Protein AF-A0A9D6HZ45-F1 (afdb_monomer_lite)

pLDDT: mean 91.56, std 7.27, range [68.19, 98.5]

Sequence (108 aa):
MLQYFFGEFHDTEPVTPEQVHALVSEAGSSQRRLQEIPVESILDVLDQTGRLWLDPDYPLRKRALQEMPPRVGFSPEMTREALEALGQTLLKEHLQQKLCLELSDPAF

Secondary structure (DSSP, 8-state):
-EEEETTEEEE-PPPPHHHHHHHHHHHHHHHHHHHTS-HHHHHHHHHHHHHHHH-TT-HHHHHHHHHSHHHHT--HHHHHHHHHHHHHHTSHHHHHHHHHHHH--TT-

Structure (mmCIF, N/CA/C/O backbone):
data_AF-A0A9D6HZ45-F1
#
_entry.id   AF-A0A9D6HZ45-F1
#
loop_
_atom_site.group_PDB
_atom_site.id
_atom_site.type_symbol
_atom_site.label_atom_id
_atom_site.label_alt_id
_atom_site.label_comp_id
_atom_site.label_asym_id
_atom_site.label_entity_id
_atom_site.label_seq_id
_atom_site.pdbx_PDB_ins_code
_atom_site.Cartn_x
_atom_site.Cartn_y
_atom_site.Cartn_z
_atom_site.occupancy
_atom_site.B_iso_or_equiv
_atom_site.auth_seq_id
_atom_site.auth_comp_id
_atom_site.auth_asym_id
_atom_site.auth_atom_id
_atom_site.pdbx_PDB_model_num
ATOM 1 N N . MET A 1 1 ? 4.321 14.072 -23.819 1.00 68.19 1 MET A N 1
ATOM 2 C CA . MET A 1 1 ? 5.500 14.883 -23.406 1.00 68.19 1 MET A CA 1
ATOM 3 C C . MET A 1 1 ? 6.552 13.895 -22.965 1.00 68.19 1 MET A C 1
ATOM 5 O O . MET A 1 1 ? 6.215 12.989 -22.219 1.00 68.19 1 MET A O 1
ATOM 9 N N . LEU A 1 2 ? 7.796 14.037 -23.424 1.00 76.06 2 LEU A N 1
ATOM 10 C CA . LEU A 1 2 ? 8.842 13.073 -23.094 1.00 76.06 2 LEU A CA 1
ATOM 11 C C . LEU A 1 2 ? 9.281 13.249 -21.630 1.00 76.06 2 LEU A C 1
ATOM 13 O O . LEU A 1 2 ? 9.883 14.266 -21.288 1.00 76.06 2 LEU A O 1
ATOM 17 N N . GLN A 1 3 ? 8.967 12.282 -20.771 1.00 75.94 3 GLN A N 1
ATOM 18 C CA . GLN A 1 3 ? 9.449 12.232 -19.390 1.00 75.94 3 GLN A CA 1
ATOM 19 C C . GLN A 1 3 ? 10.530 11.161 -19.254 1.00 75.94 3 GLN A C 1
ATOM 21 O O . GLN A 1 3 ? 10.405 10.069 -19.802 1.00 75.94 3 GLN A O 1
ATOM 26 N N . TYR A 1 4 ? 11.600 11.486 -18.531 1.00 76.56 4 TYR A N 1
ATOM 27 C CA . TYR A 1 4 ? 12.691 10.556 -18.257 1.00 76.56 4 TYR A CA 1
ATOM 28 C C . TYR A 1 4 ? 12.438 9.839 -16.930 1.00 76.56 4 TYR A C 1
ATOM 30 O O . TYR A 1 4 ? 12.470 10.470 -15.871 1.00 76.56 4 TYR A O 1
ATOM 38 N N . PHE A 1 5 ? 12.203 8.530 -16.988 1.00 72.31 5 PHE A N 1
ATOM 39 C CA . PHE A 1 5 ? 12.034 7.670 -15.820 1.00 72.31 5 PHE A CA 1
ATOM 40 C C . PHE A 1 5 ? 12.966 6.469 -15.937 1.00 72.31 5 PHE A C 1
ATOM 42 O O . PHE A 1 5 ? 13.051 5.850 -16.988 1.00 72.31 5 PHE A O 1
ATOM 49 N N . PHE A 1 6 ? 13.677 6.147 -14.854 1.00 72.44 6 PHE A N 1
ATOM 50 C CA . PHE A 1 6 ? 14.483 4.922 -14.740 1.00 72.44 6 PHE A CA 1
ATOM 51 C C . PHE A 1 6 ? 15.459 4.637 -15.899 1.00 72.44 6 PHE A C 1
ATOM 53 O O . PHE A 1 6 ? 15.771 3.483 -16.165 1.00 72.44 6 PHE A O 1
ATOM 60 N N . GLY A 1 7 ? 15.991 5.668 -16.562 1.00 76.81 7 GLY A N 1
ATOM 61 C CA . GLY A 1 7 ? 16.928 5.475 -17.676 1.00 76.81 7 GLY A CA 1
ATOM 62 C C . GLY A 1 7 ? 16.310 5.589 -19.066 1.00 76.81 7 GLY A C 1
ATOM 63 O O . GLY A 1 7 ? 17.051 5.652 -20.045 1.00 76.81 7 GLY A O 1
ATOM 64 N N . GLU A 1 8 ? 14.983 5.660 -19.166 1.00 81.00 8 GLU A N 1
ATOM 65 C CA . GLU A 1 8 ? 14.259 5.647 -20.432 1.00 81.00 8 GLU A CA 1
ATOM 66 C C . GLU A 1 8 ? 13.348 6.867 -20.588 1.00 81.00 8 GLU A C 1
ATOM 68 O O . GLU A 1 8 ? 12.849 7.462 -19.629 1.00 81.00 8 GLU A O 1
ATOM 73 N N . PHE A 1 9 ? 13.149 7.264 -21.843 1.00 82.81 9 PHE A N 1
ATOM 74 C CA . PHE A 1 9 ? 12.209 8.309 -22.210 1.00 82.81 9 PHE A CA 1
ATOM 75 C C . PHE A 1 9 ? 10.852 7.685 -22.515 1.00 82.81 9 PHE A C 1
ATOM 77 O O . PHE A 1 9 ? 10.713 6.913 -23.461 1.00 82.81 9 PHE A O 1
ATOM 84 N N . HIS A 1 10 ? 9.842 8.071 -21.746 1.00 79.31 10 HIS A N 1
ATOM 85 C CA . HIS A 1 10 ? 8.467 7.647 -21.952 1.00 79.31 10 HIS A CA 1
ATOM 86 C C . HIS A 1 10 ? 7.648 8.814 -22.491 1.00 79.31 10 HIS A C 1
ATOM 88 O O . HIS A 1 10 ? 7.732 9.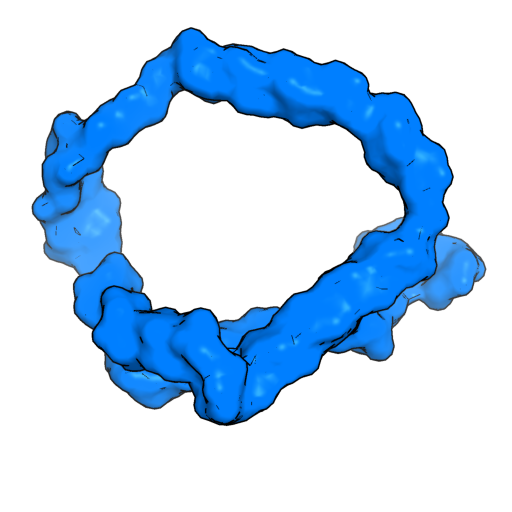934 -21.980 1.00 79.31 10 HIS A O 1
ATOM 94 N N . ASP A 1 11 ? 6.841 8.552 -23.518 1.00 83.25 11 ASP A N 1
ATOM 95 C CA . ASP A 1 11 ? 5.816 9.502 -23.930 1.00 83.25 11 ASP A CA 1
ATOM 96 C C . ASP A 1 11 ? 4.605 9.329 -23.017 1.00 83.25 11 ASP A C 1
ATOM 98 O O . ASP A 1 11 ? 3.877 8.337 -23.092 1.00 83.25 11 ASP A O 1
ATOM 102 N N . THR A 1 12 ? 4.447 10.270 -22.094 1.00 79.50 12 THR A N 1
ATOM 103 C CA . THR A 1 12 ? 3.334 10.292 -21.151 1.00 79.50 12 THR A CA 1
ATOM 104 C C . THR A 1 12 ? 2.432 11.478 -21.447 1.00 79.50 12 THR A C 1
ATOM 106 O O . THR A 1 12 ? 2.873 12.556 -21.877 1.00 79.50 12 THR A O 1
ATOM 109 N N . GLU A 1 13 ? 1.136 11.275 -21.225 1.00 84.38 13 GLU A N 1
ATOM 110 C CA . GLU A 1 13 ? 0.182 12.371 -21.235 1.00 84.38 13 GLU A CA 1
ATOM 111 C C . GLU A 1 13 ? 0.443 13.244 -19.995 1.00 84.38 13 GLU A C 1
ATOM 113 O O . GLU A 1 13 ? 0.441 12.729 -18.872 1.00 84.38 13 GLU A O 1
ATOM 118 N N . PRO A 1 14 ? 0.752 14.543 -20.166 1.00 81.56 14 PRO A N 1
ATOM 119 C CA . PRO A 1 14 ? 0.979 15.427 -19.034 1.00 81.56 14 PRO A CA 1
ATOM 120 C C . PRO A 1 14 ? -0.285 15.528 -18.182 1.00 81.56 14 PRO A C 1
ATOM 122 O O . PRO A 1 14 ? -1.366 15.795 -18.701 1.00 81.56 14 PRO A O 1
ATOM 125 N N . VAL A 1 15 ? -0.131 1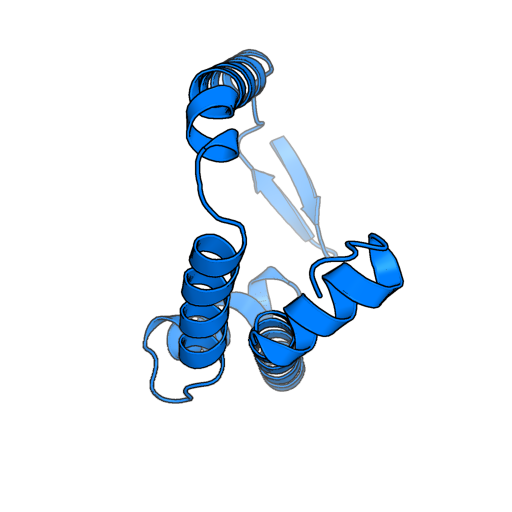5.406 -16.862 1.00 88.00 15 VAL A N 1
ATOM 126 C CA . VAL A 1 15 ? -1.196 15.788 -15.933 1.00 88.00 15 VAL A CA 1
ATOM 127 C C . VAL A 1 15 ? -1.359 17.309 -16.000 1.00 88.00 15 VAL A C 1
ATOM 129 O O . VAL A 1 15 ? -0.406 18.058 -15.780 1.00 88.00 15 VAL A O 1
ATOM 132 N N . THR 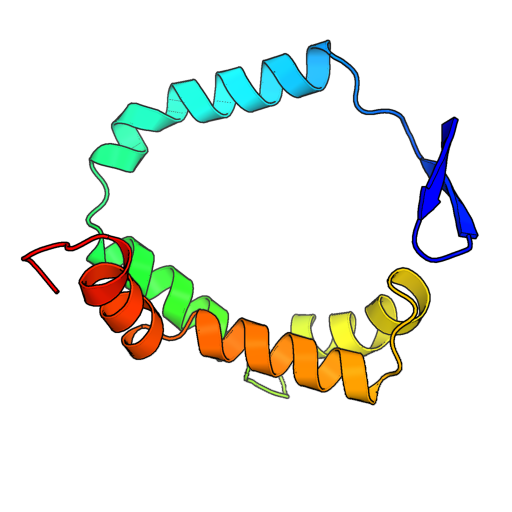A 1 16 ? -2.562 17.763 -16.330 1.00 93.00 16 THR A N 1
ATOM 133 C CA . THR A 1 16 ? -2.905 19.186 -16.457 1.00 93.00 16 THR A CA 1
ATOM 134 C C . THR A 1 16 ? -3.189 19.821 -15.090 1.00 93.00 16 THR A C 1
ATOM 136 O O . THR A 1 16 ? -3.645 19.128 -14.172 1.00 93.00 16 THR A O 1
ATOM 139 N N . PRO A 1 17 ? -2.972 21.140 -14.923 1.00 94.56 17 PRO A N 1
ATOM 140 C CA . PRO A 1 17 ? -3.361 21.852 -13.705 1.00 94.56 17 PRO A CA 1
ATOM 141 C C . PRO A 1 17 ? -4.835 21.647 -13.334 1.00 94.56 17 PRO A C 1
ATOM 143 O O . PRO A 1 17 ? -5.161 21.496 -12.158 1.00 94.56 17 PRO A O 1
ATOM 146 N N . GLU A 1 18 ? -5.719 21.585 -14.329 1.00 96.19 18 GLU A N 1
ATOM 147 C CA . GLU A 1 18 ? -7.153 21.363 -14.153 1.00 96.19 18 GLU A CA 1
ATOM 148 C C . GLU A 1 18 ? -7.443 19.966 -13.590 1.00 96.19 18 GLU A C 1
ATOM 150 O O . GLU A 1 18 ? -8.252 19.834 -12.671 1.00 96.19 18 GLU A O 1
ATOM 155 N N . GLN A 1 19 ? -6.748 18.929 -14.077 1.00 95.44 19 GLN A N 1
ATOM 156 C CA . GLN A 1 19 ? -6.851 17.571 -13.531 1.00 95.44 19 GLN A CA 1
ATOM 157 C C . GLN A 1 19 ? -6.366 17.507 -12.080 1.00 95.44 19 GLN A C 1
ATOM 159 O O . GLN A 1 19 ? -7.034 16.903 -11.241 1.00 95.44 19 GLN A O 1
ATOM 164 N N . VAL A 1 20 ? -5.242 18.158 -11.758 1.00 95.50 20 VAL A N 1
ATOM 165 C CA . VAL A 1 20 ? -4.756 18.228 -10.370 1.00 95.50 20 VAL A CA 1
ATOM 166 C C . VAL A 1 20 ? -5.770 18.948 -9.482 1.00 95.50 20 VAL A C 1
ATOM 168 O O . VAL A 1 20 ? -6.089 18.462 -8.398 1.00 95.50 20 VAL A O 1
ATOM 171 N N . HIS A 1 21 ? -6.313 20.079 -9.940 1.00 96.94 21 HIS A N 1
ATOM 172 C CA . HIS A 1 21 ? -7.303 20.839 -9.181 1.00 96.94 21 HIS A CA 1
ATOM 173 C C . HIS A 1 21 ? -8.568 20.019 -8.914 1.00 96.94 21 HIS A C 1
ATOM 175 O O . HIS A 1 21 ? -9.059 20.007 -7.785 1.00 96.94 21 HIS A O 1
ATOM 181 N N . ALA A 1 22 ? -9.060 19.293 -9.921 1.00 96.12 22 ALA A N 1
ATOM 182 C CA . ALA A 1 22 ? -10.211 18.410 -9.778 1.00 96.12 22 ALA A CA 1
ATOM 183 C C . ALA A 1 22 ? -9.959 17.310 -8.733 1.00 96.12 22 ALA A C 1
ATOM 185 O O . ALA A 1 22 ? -10.761 17.163 -7.812 1.00 96.12 22 ALA A O 1
ATOM 186 N N . LEU A 1 23 ? -8.818 16.613 -8.810 1.00 95.00 23 LEU A N 1
ATOM 187 C CA . LEU A 1 23 ? -8.447 15.556 -7.859 1.00 95.00 23 LEU A CA 1
ATOM 188 C C . LEU A 1 23 ? -8.341 16.078 -6.420 1.00 95.00 23 LEU A C 1
ATOM 190 O O . LEU A 1 23 ? -8.850 15.459 -5.487 1.00 95.00 23 LEU A O 1
ATOM 194 N N . VAL A 1 24 ? -7.699 17.233 -6.224 1.00 95.44 24 VAL A N 1
ATOM 195 C CA . VAL A 1 24 ? -7.545 17.835 -4.890 1.00 95.44 24 VAL A CA 1
ATOM 196 C C . VAL A 1 24 ? -8.889 18.320 -4.346 1.00 95.44 24 VAL A C 1
ATOM 198 O O . VAL A 1 24 ? -9.163 18.153 -3.158 1.00 95.44 24 VAL A O 1
ATOM 201 N N . SER A 1 25 ? -9.745 18.894 -5.197 1.00 95.44 25 SER A N 1
ATOM 202 C CA . SER A 1 25 ? -11.091 19.325 -4.808 1.00 95.44 25 SER A CA 1
ATOM 203 C C . SER A 1 25 ? -11.956 18.137 -4.377 1.00 95.44 25 SER A C 1
ATOM 205 O O . SER A 1 25 ? -12.581 18.176 -3.314 1.00 95.44 25 SER A O 1
ATOM 207 N N . GLU A 1 26 ? -11.924 17.047 -5.145 1.00 94.31 26 GLU A N 1
ATOM 208 C CA . GLU A 1 26 ? -12.613 15.799 -4.817 1.00 94.31 26 GLU A CA 1
ATOM 209 C C . GLU A 1 26 ? -12.111 15.214 -3.488 1.00 94.31 26 GLU A C 1
ATOM 211 O O . GLU A 1 26 ? -12.914 14.921 -2.594 1.00 94.31 26 GLU A O 1
ATOM 216 N N . ALA A 1 27 ? -10.790 15.126 -3.303 1.00 91.69 27 ALA A N 1
ATOM 217 C CA . ALA A 1 27 ? -10.192 14.645 -2.060 1.00 91.69 27 ALA A CA 1
ATOM 218 C C . ALA A 1 27 ? -10.594 15.516 -0.855 1.00 91.69 27 ALA A C 1
ATOM 220 O O . ALA A 1 27 ? -10.996 14.996 0.188 1.00 91.69 27 ALA A O 1
ATOM 221 N N . GLY A 1 28 ? -10.569 16.844 -1.016 1.00 92.81 28 GLY A N 1
ATOM 222 C CA . GLY A 1 28 ? -10.999 17.797 0.008 1.00 92.81 28 GLY A CA 1
ATOM 223 C C . GLY A 1 28 ? -12.478 17.649 0.375 1.00 92.81 28 GLY A C 1
ATOM 224 O O . GLY A 1 28 ? -12.834 17.710 1.551 1.00 92.81 28 GLY A O 1
ATOM 225 N N . SER A 1 29 ? -13.342 17.366 -0.604 1.00 93.06 29 SER A N 1
ATOM 226 C CA . SER A 1 29 ? -14.772 17.132 -0.357 1.00 93.06 29 SER A CA 1
ATOM 227 C C . SER A 1 29 ? -15.041 15.879 0.491 1.00 93.06 29 SER A C 1
ATOM 229 O O . SER A 1 29 ? -16.020 15.829 1.237 1.00 93.06 29 SER A O 1
ATOM 231 N N . SER A 1 30 ? -14.131 14.900 0.446 1.00 91.00 30 SER A N 1
ATOM 232 C CA . SER A 1 30 ? -14.213 13.655 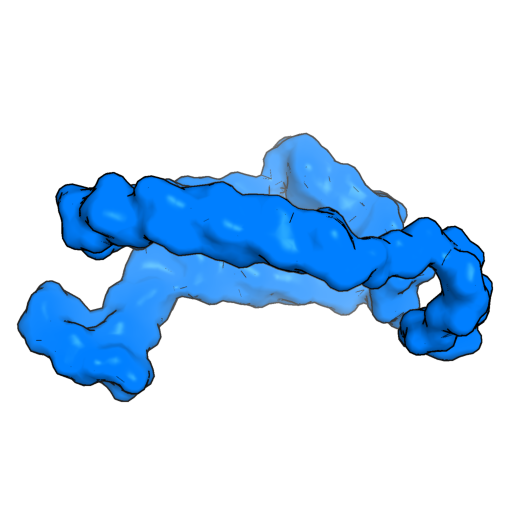1.218 1.00 91.00 30 SER A CA 1
ATOM 233 C C . SER A 1 30 ? -13.638 13.773 2.634 1.00 91.00 30 SER A C 1
ATOM 235 O O . SER A 1 30 ? -13.845 12.876 3.451 1.00 91.00 30 SER A O 1
ATOM 237 N N . GLN A 1 31 ? -12.952 14.874 2.960 1.00 91.19 31 GLN A N 1
ATOM 238 C CA . GLN A 1 31 ? -12.174 15.013 4.194 1.00 91.19 31 GLN A CA 1
ATOM 239 C C . GLN A 1 31 ? -13.001 14.791 5.466 1.00 91.19 31 GLN A C 1
ATOM 241 O O . GLN A 1 31 ? -12.577 14.031 6.332 1.00 91.19 31 GLN A O 1
ATOM 246 N N . ARG A 1 32 ? -14.186 15.411 5.583 1.00 90.00 32 ARG A N 1
ATOM 247 C CA . ARG A 1 32 ? -15.037 15.232 6.779 1.00 90.00 32 ARG A CA 1
ATOM 248 C C . ARG A 1 32 ? -15.445 13.779 6.965 1.00 90.00 32 ARG A C 1
ATOM 250 O O . ARG A 1 32 ? -15.326 13.248 8.058 1.00 90.00 32 ARG A O 1
ATOM 257 N N . ARG A 1 33 ? -15.869 13.129 5.880 1.00 91.19 33 ARG A N 1
ATOM 258 C CA . ARG A 1 33 ? -16.274 11.724 5.916 1.00 91.19 33 ARG A CA 1
ATOM 259 C C . ARG A 1 33 ? -15.111 10.830 6.334 1.00 91.19 33 ARG A C 1
ATOM 261 O O . ARG A 1 33 ? -15.323 9.906 7.101 1.00 91.19 33 ARG A O 1
ATOM 268 N N . LEU A 1 34 ? -13.899 11.104 5.849 1.00 89.06 34 LEU A N 1
ATOM 269 C CA . LEU A 1 34 ? -12.703 10.347 6.229 1.00 89.06 34 LEU A CA 1
ATOM 270 C C . LEU A 1 34 ? -12.336 10.537 7.707 1.00 89.06 34 LEU A C 1
ATOM 272 O O . LEU A 1 34 ? -11.924 9.574 8.341 1.00 89.06 34 LEU A O 1
ATOM 276 N N . GLN A 1 35 ? -12.524 11.736 8.269 1.00 90.69 35 GLN A N 1
ATOM 277 C CA . GLN A 1 35 ? -12.273 12.009 9.694 1.00 90.69 35 GLN A CA 1
ATOM 278 C C . GLN A 1 35 ? -13.221 11.255 10.636 1.00 90.69 35 GLN A C 1
ATOM 280 O O . GLN A 1 35 ? -12.878 11.030 11.792 1.00 90.69 35 GLN A O 1
ATOM 285 N N . GLU A 1 36 ? -14.401 10.869 10.156 1.00 93.81 36 GLU A N 1
ATOM 286 C CA . GLU A 1 36 ? -15.377 10.088 10.923 1.00 93.81 36 GLU A CA 1
ATOM 287 C C . GLU A 1 36 ? -15.081 8.577 10.899 1.00 93.81 36 GLU A C 1
ATOM 289 O O . GLU A 1 36 ? -15.691 7.822 11.656 1.00 93.81 36 GLU A O 1
ATOM 294 N N . ILE A 1 37 ? -14.159 8.115 10.043 1.00 94.06 37 ILE A N 1
ATOM 295 C CA . ILE A 1 37 ? -13.803 6.696 9.950 1.00 94.06 37 ILE A CA 1
ATOM 296 C C . ILE A 1 37 ? -12.889 6.328 11.128 1.00 94.06 37 ILE A C 1
ATOM 298 O O . ILE A 1 37 ? -11.842 6.954 11.302 1.00 94.06 37 ILE A O 1
ATOM 302 N N . PRO A 1 38 ? -13.221 5.285 11.913 1.00 93.88 38 PRO A N 1
ATOM 303 C CA . PRO A 1 38 ? -12.333 4.796 12.958 1.00 93.88 38 PRO A CA 1
ATOM 304 C C . PRO A 1 38 ? -10.986 4.352 12.380 1.00 93.88 38 PRO A C 1
ATOM 306 O O . PRO A 1 38 ? -10.950 3.593 11.410 1.00 93.88 38 PRO A O 1
ATOM 309 N N . VAL A 1 39 ? -9.884 4.761 13.018 1.00 93.00 39 VAL A N 1
ATOM 310 C CA . VAL A 1 39 ? -8.519 4.363 12.621 1.00 93.00 39 VAL A CA 1
ATOM 311 C C . VAL A 1 39 ? -8.404 2.845 12.506 1.00 93.00 39 VAL A C 1
ATOM 313 O O . VAL A 1 39 ? -7.864 2.343 11.528 1.00 93.00 39 VAL A O 1
ATOM 316 N N . GLU A 1 40 ? -9.013 2.108 13.433 1.00 94.25 40 GLU A N 1
ATOM 317 C CA . GLU A 1 40 ? -9.043 0.645 13.418 1.00 94.25 40 GLU A CA 1
ATOM 318 C C . GLU A 1 40 ? -9.628 0.066 12.119 1.00 94.25 40 GLU A C 1
ATOM 320 O O . GLU A 1 40 ? -9.081 -0.876 11.555 1.00 94.25 40 GLU A O 1
ATOM 325 N N . SER A 1 41 ? -10.687 0.677 11.578 1.00 96.06 41 SER A N 1
ATOM 326 C CA . SER A 1 41 ? -11.274 0.250 10.303 1.00 96.06 41 SER A CA 1
ATOM 327 C C . SER A 1 41 ? -10.343 0.517 9.119 1.00 96.06 41 SER A C 1
ATOM 329 O O . SER A 1 41 ? -10.343 -0.242 8.152 1.00 96.06 41 SER A O 1
ATOM 331 N N . ILE A 1 42 ? -9.536 1.579 9.185 1.00 95.00 42 ILE A N 1
ATOM 332 C CA . ILE A 1 42 ? -8.501 1.859 8.181 1.00 95.00 42 ILE A CA 1
ATOM 333 C C . ILE A 1 42 ? -7.405 0.793 8.272 1.00 95.00 42 ILE A C 1
ATOM 335 O O . ILE A 1 42 ? -7.011 0.235 7.247 1.00 95.00 42 ILE A O 1
ATOM 339 N N . LEU A 1 43 ? -6.956 0.472 9.489 1.00 96.38 43 LEU A N 1
ATOM 340 C CA . LEU A 1 43 ? -5.960 -0.571 9.733 1.00 96.38 43 LEU A CA 1
ATOM 341 C C . LEU A 1 43 ? -6.424 -1.938 9.222 1.00 96.38 43 LEU A C 1
ATOM 343 O O . LEU A 1 43 ? -5.639 -2.633 8.586 1.00 96.38 43 LEU A O 1
ATOM 347 N N . ASP A 1 44 ? -7.690 -2.301 9.431 1.00 97.81 44 ASP A N 1
ATOM 348 C CA . ASP A 1 44 ? -8.250 -3.572 8.956 1.00 97.81 44 ASP A CA 1
ATOM 349 C C . ASP A 1 44 ? -8.219 -3.693 7.424 1.00 97.81 44 ASP A C 1
ATOM 351 O O . ASP A 1 44 ? -7.845 -4.736 6.882 1.00 97.81 44 ASP A O 1
ATOM 355 N N . VAL A 1 45 ? -8.569 -2.619 6.707 1.00 98.00 45 VAL A N 1
ATOM 356 C CA . VAL A 1 45 ? -8.532 -2.603 5.234 1.00 98.00 45 VAL A CA 1
ATOM 357 C C . VAL A 1 45 ? -7.096 -2.706 4.718 1.00 98.00 45 VAL A C 1
ATOM 359 O O . VAL A 1 45 ? -6.832 -3.422 3.744 1.00 98.00 45 VAL A O 1
ATOM 362 N N . LEU A 1 46 ? -6.157 -2.006 5.358 1.00 98.00 46 LEU A N 1
ATOM 363 C CA . LEU A 1 46 ? -4.747 -2.071 4.984 1.00 98.00 46 LEU A CA 1
ATOM 364 C C . LEU A 1 46 ? -4.149 -3.448 5.292 1.00 98.00 46 LEU A C 1
ATOM 366 O O . LEU A 1 46 ? -3.476 -3.996 4.425 1.00 98.00 46 LEU A O 1
ATOM 370 N N . ASP A 1 47 ? -4.477 -4.059 6.432 1.00 98.50 47 ASP A N 1
ATOM 371 C CA . ASP A 1 47 ? -4.038 -5.414 6.793 1.00 98.50 47 ASP A CA 1
ATOM 372 C C . ASP A 1 47 ? -4.533 -6.450 5.786 1.00 98.50 47 ASP A C 1
ATOM 374 O O . ASP A 1 47 ? -3.750 -7.251 5.271 1.00 98.50 47 ASP A O 1
ATOM 378 N N . GLN A 1 48 ? -5.819 -6.389 5.426 1.00 98.31 48 GLN A N 1
ATOM 379 C CA . GLN A 1 48 ? -6.377 -7.249 4.387 1.00 98.31 48 GLN A CA 1
ATOM 380 C C . GLN A 1 48 ? -5.636 -7.061 3.058 1.00 98.31 48 GLN A C 1
ATOM 382 O O . GLN A 1 48 ? -5.312 -8.037 2.380 1.00 98.31 48 GLN A O 1
ATOM 387 N N . THR A 1 49 ? -5.335 -5.813 2.697 1.00 98.06 49 THR A N 1
ATOM 388 C CA . THR A 1 49 ? -4.581 -5.492 1.482 1.00 98.06 49 THR A CA 1
ATOM 389 C C . THR A 1 49 ? -3.161 -6.056 1.545 1.00 98.06 49 THR A C 1
ATOM 391 O O . THR A 1 49 ? -2.717 -6.684 0.586 1.00 98.06 49 THR A O 1
ATOM 394 N N . GLY A 1 50 ? -2.469 -5.904 2.675 1.00 98.19 50 GLY A N 1
ATOM 395 C CA . GLY A 1 50 ? -1.146 -6.475 2.916 1.00 98.19 50 GLY A CA 1
ATOM 396 C C . GLY A 1 50 ? -1.142 -7.989 2.744 1.00 98.19 50 GLY A C 1
ATOM 397 O O . GLY A 1 50 ? -0.355 -8.515 1.961 1.00 98.19 50 GLY A O 1
ATOM 398 N N . ARG A 1 51 ? -2.094 -8.692 3.371 1.00 98.44 51 ARG A N 1
ATOM 399 C CA . ARG A 1 51 ? -2.250 -10.152 3.239 1.00 98.44 51 ARG A CA 1
ATOM 400 C C . ARG A 1 51 ? -2.498 -10.593 1.800 1.00 98.44 51 ARG A C 1
ATOM 402 O O . ARG A 1 51 ? -1.888 -11.566 1.369 1.00 98.44 51 ARG A O 1
ATOM 409 N N . LEU A 1 52 ? -3.342 -9.879 1.050 1.00 98.38 52 LEU A N 1
ATOM 410 C CA . LEU A 1 52 ? -3.553 -10.158 -0.375 1.00 98.38 52 LEU A CA 1
ATOM 411 C C . LEU A 1 52 ? -2.250 -10.012 -1.165 1.00 98.38 52 LEU A C 1
ATOM 413 O O . LEU A 1 52 ? -1.943 -10.841 -2.014 1.00 98.38 52 LEU A O 1
ATOM 417 N N . TRP A 1 53 ? -1.458 -8.979 -0.882 1.00 97.62 53 TRP A N 1
ATOM 418 C CA . TRP A 1 53 ? -0.178 -8.790 -1.556 1.00 97.62 53 TRP A CA 1
ATOM 419 C C . TRP A 1 53 ? 0.897 -9.778 -1.121 1.00 97.62 53 TRP A C 1
ATOM 421 O O . TRP A 1 53 ? 1.791 -10.009 -1.924 1.00 97.62 53 TRP A O 1
ATOM 431 N N . LEU A 1 54 ? 0.818 -10.375 0.070 1.00 97.81 54 LEU A N 1
ATOM 432 C CA . LEU A 1 54 ? 1.715 -11.447 0.526 1.00 97.81 54 LEU A CA 1
ATOM 433 C C . LEU A 1 54 ? 1.312 -12.829 -0.008 1.00 97.81 54 LEU A C 1
ATOM 435 O O . LEU A 1 54 ? 2.162 -13.707 -0.142 1.00 97.81 54 LEU A O 1
ATOM 439 N N . ASP A 1 55 ? 0.038 -13.022 -0.353 1.00 98.00 55 ASP A N 1
ATOM 440 C CA . ASP A 1 55 ? -0.459 -14.275 -0.913 1.00 98.00 55 ASP A CA 1
ATOM 441 C C . ASP A 1 55 ? 0.150 -14.533 -2.310 1.00 98.00 55 ASP A C 1
ATOM 443 O O . ASP A 1 55 ? -0.133 -13.789 -3.259 1.00 98.00 55 ASP A O 1
ATOM 447 N N . PRO A 1 56 ? 0.975 -15.589 -2.485 1.00 96.31 56 PRO A N 1
ATOM 448 C CA . PRO A 1 56 ? 1.581 -15.916 -3.772 1.00 96.31 56 PRO A CA 1
ATOM 449 C C . PRO A 1 56 ? 0.545 -16.244 -4.849 1.00 96.31 56 PRO A C 1
ATOM 451 O O . PRO A 1 56 ? 0.853 -16.118 -6.038 1.00 96.31 56 PRO A O 1
ATOM 454 N N . ASP A 1 57 ? -0.668 -16.644 -4.460 1.00 97.31 57 ASP A N 1
ATOM 455 C CA . ASP A 1 57 ? -1.732 -17.003 -5.380 1.00 97.31 57 ASP A CA 1
ATOM 456 C C . ASP A 1 57 ? -2.619 -15.839 -5.813 1.00 97.31 57 ASP A C 1
ATOM 458 O O . ASP A 1 57 ? -3.335 -15.974 -6.816 1.00 97.31 57 ASP A O 1
ATOM 462 N N . TYR A 1 58 ? -2.493 -14.681 -5.163 1.00 97.88 58 TYR A N 1
ATOM 463 C CA . TYR A 1 58 ? -3.285 -13.503 -5.476 1.00 97.88 58 TYR A CA 1
ATOM 464 C C . TYR A 1 58 ? -3.063 -13.037 -6.930 1.00 97.88 58 TYR A C 1
ATOM 466 O O . TYR A 1 58 ? -1.928 -12.736 -7.328 1.00 97.88 58 TYR A O 1
ATOM 474 N N . PRO A 1 59 ? -4.127 -12.925 -7.756 1.00 98.06 59 PRO A N 1
ATOM 475 C CA . PRO A 1 59 ? -3.982 -12.623 -9.180 1.00 98.06 59 PRO A CA 1
ATOM 476 C C . PRO A 1 59 ? -3.237 -11.318 -9.479 1.00 98.06 59 PRO A C 1
ATOM 478 O O . PRO A 1 59 ? -2.448 -11.267 -10.424 1.00 98.06 59 PRO A O 1
ATOM 481 N N . LEU A 1 60 ? -3.438 -10.270 -8.669 1.00 96.69 60 LEU A N 1
ATOM 482 C CA . LEU A 1 60 ? -2.747 -8.996 -8.883 1.00 96.69 60 LEU A CA 1
ATOM 483 C C . LEU A 1 60 ? -1.268 -9.057 -8.484 1.00 96.69 60 LEU A C 1
ATOM 485 O O . LEU A 1 60 ? -0.461 -8.402 -9.142 1.00 96.69 60 LEU A O 1
ATOM 489 N N . ARG A 1 61 ? -0.881 -9.890 -7.503 1.00 96.75 61 ARG A N 1
ATOM 490 C CA . ARG A 1 61 ? 0.537 -10.146 -7.186 1.00 96.75 61 ARG A CA 1
ATOM 491 C C . ARG A 1 61 ? 1.231 -10.825 -8.362 1.00 96.75 61 ARG A C 1
ATOM 493 O O . ARG A 1 61 ? 2.275 -10.358 -8.811 1.00 96.75 61 ARG A O 1
ATOM 500 N N . LYS A 1 62 ? 0.619 -11.878 -8.917 1.00 97.06 62 LYS A N 1
ATOM 501 C CA . LYS A 1 62 ? 1.130 -12.578 -10.111 1.00 97.06 62 LYS A CA 1
ATOM 502 C C . LYS A 1 62 ? 1.291 -11.625 -11.294 1.00 97.06 62 LYS A C 1
ATOM 504 O O . LYS A 1 62 ? 2.333 -11.626 -11.944 1.00 97.06 62 LYS A O 1
ATOM 509 N N . ARG A 1 63 ? 0.288 -10.776 -11.531 1.00 96.69 63 ARG A N 1
ATOM 510 C CA . ARG A 1 63 ? 0.324 -9.761 -12.588 1.00 96.69 63 ARG A CA 1
ATOM 511 C C . ARG A 1 63 ? 1.436 -8.733 -12.365 1.00 96.69 63 ARG A C 1
ATOM 513 O O . ARG A 1 63 ? 2.187 -8.445 -13.291 1.00 96.69 63 ARG A O 1
ATOM 520 N N . ALA A 1 64 ? 1.586 -8.219 -11.146 1.00 94.94 64 ALA A N 1
ATOM 521 C CA . ALA A 1 64 ? 2.642 -7.266 -10.817 1.00 94.94 64 AL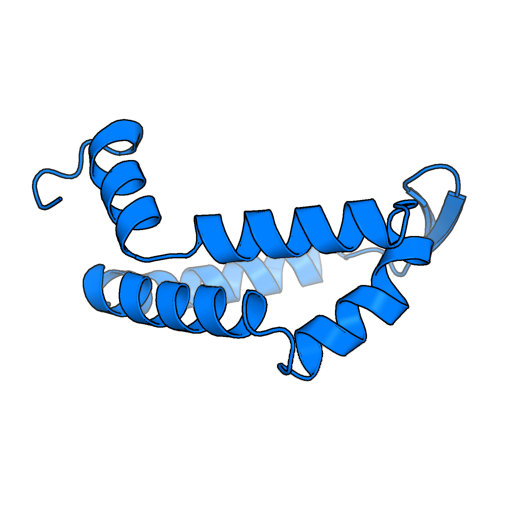A A CA 1
ATOM 522 C C . ALA A 1 64 ? 4.038 -7.866 -11.043 1.00 94.94 64 ALA A C 1
ATOM 524 O O . ALA A 1 64 ? 4.874 -7.222 -11.665 1.00 94.94 64 ALA A O 1
ATOM 525 N N . LEU A 1 65 ? 4.277 -9.119 -10.640 1.00 95.38 65 LEU A N 1
ATOM 526 C CA . LEU A 1 65 ? 5.552 -9.813 -10.878 1.00 95.38 65 LEU A CA 1
ATOM 527 C C . LEU A 1 65 ? 5.898 -9.981 -12.365 1.00 95.38 65 LEU A C 1
ATOM 529 O O . LEU A 1 65 ? 7.074 -10.078 -12.706 1.00 95.38 65 LEU A O 1
ATOM 533 N N . GLN A 1 66 ? 4.896 -10.026 -13.243 1.00 94.69 66 GLN A N 1
ATOM 534 C CA . GLN A 1 66 ? 5.091 -10.131 -14.690 1.00 94.69 66 GLN A CA 1
ATOM 535 C C . GLN A 1 66 ? 5.289 -8.760 -15.346 1.00 94.69 66 GLN A C 1
ATOM 537 O O . GLN A 1 66 ? 6.139 -8.609 -16.218 1.00 94.69 66 GLN A O 1
ATOM 542 N N . GLU A 1 67 ? 4.502 -7.762 -14.940 1.00 94.12 67 GLU A N 1
ATOM 543 C CA . GLU A 1 67 ? 4.428 -6.474 -15.636 1.00 94.12 67 GLU A CA 1
ATOM 544 C C . GLU A 1 67 ? 5.363 -5.402 -15.069 1.00 94.12 67 GLU A C 1
ATOM 546 O O . GLU A 1 67 ? 5.760 -4.502 -15.807 1.00 94.12 67 GLU A O 1
ATOM 551 N N . MET A 1 68 ? 5.702 -5.457 -13.779 1.00 90.62 68 MET A N 1
ATOM 552 C CA . MET A 1 68 ? 6.503 -4.421 -13.118 1.00 90.62 68 MET A CA 1
ATOM 553 C C . MET A 1 68 ? 7.992 -4.433 -13.464 1.00 90.62 68 MET A C 1
ATOM 555 O O . MET A 1 68 ? 8.504 -3.336 -13.686 1.00 90.62 68 MET A O 1
ATOM 559 N N . PRO A 1 69 ? 8.698 -5.583 -13.551 1.00 91.38 69 PRO A N 1
ATOM 560 C CA . PRO A 1 69 ? 10.145 -5.591 -13.778 1.00 91.38 69 PRO A CA 1
ATOM 561 C C . PRO A 1 69 ? 10.606 -4.673 -14.930 1.00 91.38 69 PRO A C 1
ATOM 563 O O . PRO A 1 69 ? 11.435 -3.795 -14.680 1.00 91.38 69 PRO A O 1
ATOM 566 N N . PRO A 1 70 ? 10.021 -4.742 -16.150 1.00 86.62 70 PRO A N 1
ATOM 567 C CA . PRO A 1 70 ? 10.426 -3.856 -17.243 1.00 86.62 70 PRO A CA 1
ATOM 568 C C . PRO A 1 70 ? 9.974 -2.397 -17.068 1.00 86.62 70 PRO A C 1
ATOM 570 O O . PRO A 1 70 ? 10.519 -1.521 -17.724 1.00 86.62 70 PRO A O 1
ATOM 573 N N . ARG A 1 71 ? 8.984 -2.107 -16.212 1.00 86.25 71 ARG A N 1
ATOM 574 C CA . ARG A 1 71 ? 8.463 -0.742 -16.000 1.00 86.25 71 ARG A CA 1
ATOM 575 C C . ARG A 1 71 ? 9.284 0.069 -15.004 1.00 86.25 71 ARG A C 1
ATOM 577 O O . ARG A 1 71 ? 9.310 1.289 -15.103 1.00 86.25 71 ARG A O 1
ATOM 584 N N . VAL A 1 72 ? 9.889 -0.595 -14.020 1.00 85.12 72 VAL A N 1
ATOM 585 C CA . VAL A 1 72 ? 10.671 0.066 -12.956 1.00 85.12 72 VAL A CA 1
ATOM 586 C C . VAL A 1 72 ? 12.163 -0.258 -13.016 1.00 85.12 72 VAL A C 1
ATOM 588 O O . VAL A 1 72 ? 12.922 0.187 -12.161 1.00 85.12 72 VAL A O 1
ATOM 591 N N . GLY A 1 73 ? 12.592 -1.041 -14.012 1.00 85.25 73 GLY A N 1
ATOM 592 C CA . GLY A 1 73 ? 13.989 -1.440 -14.189 1.00 85.25 73 GLY A CA 1
ATOM 593 C C . GLY A 1 73 ? 14.493 -2.422 -13.127 1.00 85.25 73 GLY A C 1
ATOM 594 O O . GLY A 1 73 ? 15.697 -2.533 -12.907 1.00 85.25 73 GLY A O 1
ATOM 595 N N . PHE A 1 74 ? 13.588 -3.118 -12.435 1.00 89.38 74 PHE A N 1
ATOM 596 C CA . PHE A 1 74 ? 13.937 -4.104 -11.413 1.00 89.38 74 PHE A CA 1
ATOM 597 C C . PHE A 1 74 ? 14.075 -5.493 -12.023 1.00 89.38 74 PHE A C 1
ATOM 599 O O . PHE A 1 74 ? 13.396 -5.833 -12.991 1.00 89.38 74 PHE A O 1
ATOM 606 N N . SER A 1 75 ? 14.906 -6.341 -11.412 1.00 91.88 75 SER A N 1
ATOM 607 C CA . SER A 1 75 ? 14.853 -7.772 -11.709 1.00 91.88 75 SER A CA 1
ATOM 608 C C . SER A 1 75 ? 13.535 -8.381 -11.191 1.00 91.88 75 SER A C 1
ATOM 610 O O . SER A 1 75 ? 12.874 -7.801 -10.314 1.00 91.88 75 SER A O 1
ATOM 612 N N . PRO A 1 76 ? 13.129 -9.565 -11.683 1.00 92.19 76 PRO A N 1
ATOM 613 C CA . PRO A 1 76 ? 11.988 -10.293 -11.128 1.00 92.19 76 PRO A CA 1
ATOM 614 C C . PRO A 1 76 ? 12.121 -10.564 -9.622 1.00 92.19 76 PRO A C 1
ATOM 616 O O . PRO A 1 76 ? 11.140 -10.490 -8.885 1.00 92.19 76 PRO A O 1
ATOM 619 N N . GLU A 1 77 ? 13.335 -10.842 -9.146 1.00 94.62 77 GLU A N 1
ATOM 620 C CA . GLU A 1 77 ? 13.639 -11.070 -7.732 1.00 94.62 77 GLU A CA 1
ATOM 621 C C . GLU A 1 77 ? 13.479 -9.788 -6.921 1.00 94.62 77 GLU A C 1
ATOM 623 O O . GLU A 1 77 ? 12.779 -9.801 -5.915 1.00 94.62 77 GLU A O 1
ATOM 628 N N . MET A 1 78 ? 14.034 -8.667 -7.391 1.00 95.31 78 MET A N 1
ATOM 629 C CA . MET A 1 78 ? 13.853 -7.368 -6.735 1.00 95.31 78 MET A CA 1
ATOM 630 C C . MET A 1 78 ? 12.378 -6.969 -6.659 1.00 95.31 78 MET A C 1
ATOM 632 O O . MET A 1 78 ? 11.924 -6.455 -5.642 1.00 95.31 78 MET A O 1
ATOM 636 N N . THR A 1 79 ? 11.615 -7.235 -7.720 1.00 95.06 79 THR A N 1
ATOM 637 C CA . THR A 1 79 ? 10.171 -6.973 -7.741 1.00 95.06 79 THR A CA 1
ATOM 638 C C . THR A 1 79 ? 9.444 -7.833 -6.707 1.00 95.06 79 THR A C 1
ATOM 640 O O . THR A 1 79 ? 8.559 -7.338 -6.014 1.00 95.06 79 THR A O 1
ATOM 643 N N . ARG A 1 80 ? 9.832 -9.105 -6.556 1.00 95.88 80 ARG A N 1
ATOM 644 C CA . ARG A 1 80 ? 9.275 -9.999 -5.533 1.00 95.88 80 ARG A CA 1
ATOM 645 C C . ARG A 1 80 ? 9.539 -9.485 -4.125 1.00 95.88 80 ARG A C 1
ATOM 647 O O . ARG A 1 80 ? 8.590 -9.372 -3.358 1.00 95.88 80 ARG A O 1
ATOM 654 N N . GLU A 1 81 ? 10.781 -9.124 -3.822 1.00 97.00 81 GLU A N 1
ATOM 655 C CA . GLU A 1 81 ? 11.148 -8.565 -2.516 1.00 97.00 81 GLU A CA 1
ATOM 656 C C . GLU A 1 81 ? 10.429 -7.238 -2.243 1.00 97.00 81 GLU A C 1
ATOM 658 O O . GLU A 1 81 ? 9.949 -7.008 -1.137 1.00 97.00 81 GLU A O 1
ATOM 663 N N . ALA A 1 82 ? 10.277 -6.379 -3.256 1.00 95.06 82 ALA A N 1
ATOM 664 C CA . ALA A 1 82 ? 9.550 -5.120 -3.115 1.00 95.06 82 ALA A CA 1
ATOM 665 C C . ALA A 1 82 ? 8.061 -5.339 -2.794 1.00 95.06 82 ALA A C 1
ATOM 667 O O . ALA A 1 82 ? 7.513 -4.654 -1.930 1.00 95.06 82 ALA A O 1
ATOM 668 N N . LEU A 1 83 ? 7.405 -6.300 -3.456 1.00 96.19 83 LEU A N 1
ATOM 669 C CA . LEU A 1 83 ? 6.011 -6.654 -3.165 1.00 96.19 83 LEU A CA 1
ATOM 670 C C . LEU A 1 83 ? 5.859 -7.301 -1.785 1.00 96.19 83 LEU A C 1
ATOM 672 O O . LEU A 1 83 ? 4.876 -7.036 -1.098 1.00 96.19 83 LEU A O 1
ATOM 676 N N . GLU A 1 84 ? 6.827 -8.121 -1.371 1.00 97.62 84 GLU A N 1
ATOM 677 C CA . GLU A 1 84 ? 6.872 -8.698 -0.027 1.00 97.62 84 GLU A CA 1
ATOM 678 C C . GLU A 1 84 ? 6.991 -7.605 1.041 1.00 97.62 84 GLU A C 1
ATOM 680 O O . GLU A 1 84 ? 6.157 -7.520 1.940 1.00 97.62 84 GLU A O 1
ATOM 685 N N . ALA A 1 85 ? 7.966 -6.705 0.901 1.00 97.06 85 ALA A N 1
ATOM 686 C CA . ALA A 1 85 ? 8.181 -5.597 1.826 1.00 97.06 85 ALA A CA 1
ATOM 687 C C . ALA A 1 85 ? 6.966 -4.656 1.901 1.00 97.06 85 ALA A C 1
ATOM 689 O O . ALA A 1 85 ? 6.589 -4.206 2.987 1.00 97.06 85 ALA A O 1
ATOM 690 N N . LEU A 1 86 ? 6.321 -4.384 0.760 1.00 95.81 86 LEU A N 1
ATOM 691 C CA . LEU A 1 86 ? 5.090 -3.599 0.705 1.00 95.81 86 LEU A CA 1
ATOM 692 C C . LEU A 1 86 ? 3.952 -4.296 1.456 1.00 95.81 86 LEU A C 1
ATOM 694 O O . LEU A 1 86 ? 3.309 -3.667 2.292 1.00 95.81 86 LEU A O 1
ATOM 698 N N . GLY A 1 87 ? 3.733 -5.590 1.208 1.00 97.69 87 GLY A N 1
ATOM 699 C CA . GLY A 1 87 ? 2.711 -6.372 1.903 1.00 97.69 87 GLY A CA 1
ATOM 700 C C . GLY A 1 87 ? 2.932 -6.410 3.417 1.00 97.69 87 GLY A C 1
ATOM 701 O O . GLY A 1 87 ? 1.999 -6.158 4.176 1.00 97.69 87 GLY A O 1
ATOM 702 N N . GLN A 1 88 ? 4.178 -6.629 3.851 1.00 98.00 88 GLN A N 1
ATOM 703 C CA . GLN A 1 88 ? 4.564 -6.616 5.265 1.00 98.00 88 GLN A CA 1
ATOM 704 C C . GLN A 1 88 ? 4.283 -5.260 5.919 1.00 98.00 88 GLN A C 1
ATOM 706 O O . GLN A 1 88 ? 3.699 -5.211 6.996 1.00 98.00 88 GLN A O 1
ATOM 711 N N . THR A 1 89 ? 4.634 -4.149 5.265 1.00 96.69 89 THR A N 1
ATOM 712 C CA . THR A 1 89 ? 4.433 -2.790 5.811 1.00 96.69 89 THR A CA 1
ATOM 713 C C . THR A 1 89 ? 2.964 -2.482 6.112 1.00 96.69 89 THR A C 1
ATOM 715 O O . THR A 1 89 ? 2.671 -1.668 6.986 1.00 96.69 89 THR A O 1
ATOM 718 N N . LEU A 1 90 ? 2.043 -3.128 5.396 1.00 97.94 90 LEU A N 1
ATOM 719 C CA . LEU A 1 90 ? 0.604 -2.937 5.543 1.00 97.94 90 LEU A CA 1
ATOM 720 C C . LEU A 1 90 ? -0.032 -3.836 6.610 1.00 97.94 90 LEU A C 1
ATOM 722 O O . LEU A 1 90 ? -1.212 -3.663 6.901 1.00 97.94 90 LEU A O 1
ATOM 726 N N . LEU A 1 91 ? 0.711 -4.783 7.192 1.00 98.12 91 LEU A N 1
ATOM 727 C CA . LEU A 1 91 ? 0.179 -5.617 8.265 1.00 98.12 91 LEU A CA 1
ATOM 728 C C . LEU A 1 91 ? -0.156 -4.770 9.488 1.00 98.12 91 LEU A C 1
ATOM 730 O O . LEU A 1 91 ? 0.600 -3.876 9.881 1.00 98.12 91 LEU A O 1
ATOM 734 N N . LYS A 1 92 ? -1.285 -5.092 10.118 1.00 97.12 92 LYS A N 1
ATOM 735 C CA . LYS A 1 92 ? -1.848 -4.327 11.232 1.00 97.12 92 LYS A CA 1
ATOM 736 C C . LYS A 1 92 ? -0.851 -4.110 12.361 1.00 97.12 92 LYS A C 1
ATOM 738 O O . LYS A 1 92 ? -0.739 -2.998 12.858 1.00 97.12 92 LYS A O 1
ATOM 743 N N . GLU A 1 93 ? -0.097 -5.145 12.721 1.00 95.00 93 GLU A N 1
ATOM 744 C CA . GLU A 1 93 ? 0.916 -5.072 13.778 1.00 95.00 93 GLU A CA 1
ATOM 745 C C . GLU A 1 93 ? 2.018 -4.047 13.464 1.00 95.00 93 GLU A C 1
ATOM 747 O O . GLU A 1 93 ? 2.395 -3.257 14.329 1.00 95.00 93 GLU A O 1
ATOM 752 N N . HIS A 1 94 ? 2.480 -3.987 12.212 1.00 95.12 94 HIS A N 1
ATOM 753 C CA . HIS A 1 94 ? 3.486 -3.020 11.781 1.00 95.12 94 HIS A CA 1
ATOM 754 C C . HIS A 1 94 ? 2.906 -1.607 11.701 1.00 95.12 94 HIS A C 1
ATOM 756 O O . HIS A 1 94 ? 3.566 -0.644 12.090 1.00 95.12 94 HIS A O 1
ATOM 762 N N . LEU A 1 95 ? 1.663 -1.464 11.240 1.00 95.56 95 LEU A N 1
ATOM 763 C CA . LEU A 1 95 ? 0.988 -0.169 11.198 1.00 95.56 95 LEU A CA 1
ATOM 764 C C . LEU A 1 95 ? 0.719 0.385 12.603 1.00 95.56 95 LEU A C 1
ATOM 766 O O . LEU A 1 95 ? 0.966 1.563 12.838 1.00 95.56 95 LEU A O 1
ATOM 770 N N . GLN A 1 96 ? 0.289 -0.447 13.553 1.00 95.06 96 GLN A N 1
ATOM 771 C CA . GLN A 1 96 ? 0.099 -0.048 14.952 1.00 95.06 96 GLN A CA 1
ATOM 772 C C . GLN A 1 96 ? 1.416 0.407 15.588 1.00 95.06 96 GLN A C 1
ATOM 774 O O . GLN A 1 96 ? 1.467 1.471 16.201 1.00 95.06 96 GLN A O 1
ATOM 779 N N . GLN A 1 97 ? 2.510 -0.329 15.358 1.00 92.69 97 GLN A N 1
ATOM 780 C CA . GLN A 1 97 ? 3.844 0.101 15.790 1.00 92.69 97 GLN A CA 1
ATOM 781 C C . GLN A 1 97 ? 4.222 1.468 15.207 1.00 92.69 97 GLN A C 1
ATOM 783 O O . GLN A 1 97 ? 4.760 2.309 15.923 1.00 92.69 97 GLN A O 1
ATOM 788 N N . LYS A 1 98 ? 3.916 1.720 13.929 1.00 92.19 98 LYS A N 1
ATOM 789 C CA . LYS A 1 98 ? 4.162 3.022 13.293 1.00 92.19 98 LYS A CA 1
ATOM 790 C C . LYS A 1 98 ? 3.312 4.138 13.896 1.00 92.19 98 LYS A C 1
ATOM 792 O O . LYS A 1 98 ? 3.840 5.218 14.136 1.00 92.19 98 LYS A O 1
ATOM 797 N N . LEU A 1 99 ? 2.036 3.891 14.188 1.00 93.44 99 LEU A N 1
ATOM 798 C CA . LEU A 1 99 ? 1.172 4.874 14.851 1.00 93.44 99 LEU A CA 1
ATOM 799 C C . LEU A 1 99 ? 1.715 5.260 16.234 1.00 93.44 99 LEU A C 1
ATOM 801 O O . LEU A 1 99 ? 1.839 6.449 16.532 1.00 93.44 99 LEU A O 1
ATOM 805 N N . CYS A 1 100 ? 2.117 4.270 17.032 1.00 91.38 100 CYS A N 1
ATOM 806 C CA . CYS A 1 100 ? 2.699 4.490 18.353 1.00 91.38 100 CYS A CA 1
ATOM 807 C C . CYS A 1 100 ? 4.034 5.251 18.269 1.00 91.38 100 CYS A C 1
ATOM 809 O O . CYS A 1 100 ? 4.227 6.277 18.918 1.00 91.38 100 CYS A O 1
ATOM 811 N N . LEU A 1 101 ? 4.967 4.777 17.436 1.00 90.94 101 LEU A N 1
ATOM 812 C CA . LEU A 1 101 ? 6.350 5.266 17.430 1.00 90.94 101 LEU A CA 1
ATOM 813 C C . LEU A 1 101 ? 6.553 6.537 16.600 1.00 90.94 101 LEU A C 1
ATOM 815 O O . LEU A 1 101 ? 7.318 7.411 17.003 1.00 90.94 101 LEU A O 1
ATOM 819 N N . GLU A 1 102 ? 5.914 6.638 15.434 1.00 90.56 102 GLU A N 1
ATOM 820 C CA . GLU A 1 102 ? 6.138 7.739 14.487 1.00 90.56 102 GLU A CA 1
ATOM 821 C C . GLU A 1 102 ? 5.142 8.884 14.700 1.00 90.56 102 GLU A C 1
ATOM 823 O O . GLU A 1 102 ? 5.506 10.047 14.525 1.00 90.56 102 GLU A O 1
ATOM 828 N N . LEU A 1 103 ? 3.903 8.574 15.100 1.00 87.31 103 LEU A N 1
ATOM 829 C CA . LEU A 1 103 ? 2.844 9.573 15.295 1.00 87.31 103 LEU A CA 1
ATOM 830 C C . LEU A 1 103 ? 2.488 9.822 16.765 1.00 87.31 103 LEU A C 1
ATOM 832 O O . LEU A 1 103 ? 1.733 10.754 17.041 1.00 87.31 103 LEU A O 1
ATOM 836 N N . SER A 1 104 ? 3.066 9.059 17.703 1.00 86.81 104 SER A N 1
ATOM 837 C CA . SER A 1 104 ? 2.800 9.190 19.144 1.00 86.81 104 SER A CA 1
ATOM 838 C C . SER A 1 104 ? 1.308 9.113 19.486 1.00 86.81 104 SER A C 1
ATOM 840 O O . SER A 1 104 ? 0.845 9.817 20.386 1.00 86.81 104 SER A O 1
ATOM 842 N N . ASP A 1 105 ? 0.545 8.297 18.748 1.00 80.25 105 ASP A N 1
ATOM 843 C CA . ASP A 1 105 ? -0.881 8.107 19.010 1.00 80.25 105 ASP A CA 1
ATOM 844 C C . ASP A 1 105 ? -1.058 7.325 20.324 1.00 80.25 105 ASP A C 1
ATOM 846 O O . ASP A 1 105 ? -0.671 6.162 20.386 1.00 80.25 105 ASP A O 1
ATOM 850 N N . PRO A 1 106 ? -1.635 7.918 21.386 1.00 72.25 106 PRO A N 1
ATOM 851 C CA . PRO A 1 106 ? -1.744 7.268 22.690 1.00 72.25 106 PRO A CA 1
ATOM 852 C C . PRO A 1 106 ? -2.738 6.097 22.716 1.00 72.25 106 PRO A C 1
ATOM 854 O O . PRO A 1 106 ? -2.832 5.412 23.735 1.00 72.25 106 PRO A O 1
ATOM 857 N N . ALA A 1 107 ? -3.518 5.895 21.650 1.00 78.31 107 ALA A N 1
ATOM 858 C CA . ALA A 1 107 ? -4.419 4.758 21.524 1.00 78.31 107 ALA A CA 1
ATOM 859 C C . ALA A 1 107 ? -3.712 3.459 21.084 1.00 78.31 107 ALA A C 1
ATOM 861 O O . ALA A 1 107 ? -4.346 2.402 21.162 1.00 78.31 107 ALA A O 1
ATOM 862 N N . PHE A 1 108 ? -2.444 3.522 20.646 1.00 71.88 108 PHE A N 1
ATOM 863 C CA . PHE A 1 108 ? -1.674 2.390 20.113 1.00 71.88 108 PHE A CA 1
ATOM 864 C C . PHE A 1 108 ? -0.244 2.321 20.654 1.00 71.88 108 PHE A C 1
ATOM 866 O O . PHE A 1 108 ? 0.334 3.373 21.002 1.00 71.88 108 PHE A O 1
#

Radius of gyration: 17.99 Å; chains: 1; bounding box: 33×39×47 Å

Foldseek 3Di:
DFDDAQNDTDDDDDCDPVNVVVVVVVVVVCVVVVVPDDPVVVLVVLQVVLVLLQDPPNPVVVVQL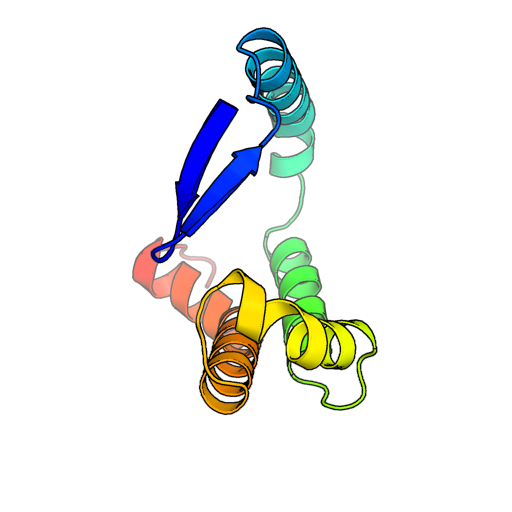VPVCVVRVHDSVRSNVVSNVSSVCSHSVNVVVCCCPVVVDVVD